Protein AF-A0A392QYT1-F1 (afdb_monomer)

Mean predicted aligned error: 21.64 Å

Solvent-accessible surface area (backbone atoms only — not comparable to full-atom values): 10276 Å² total; per-residue (Å²): 91,74,51,74,58,96,92,47,72,51,74,47,61,58,78,63,75,68,54,74,79,85,65,93,80,73,80,85,76,73,59,71,64,65,50,52,50,50,53,49,45,54,68,76,56,61,69,53,55,58,54,31,66,76,65,72,49,94,64,90,72,49,79,63,41,54,48,54,44,53,48,53,50,53,55,54,68,70,46,77,82,73,50,87,80,70,58,69,65,75,70,75,68,88,68,77,70,85,69,82,74,77,74,79,76,78,88,68,60,89,61,43,38,82,46,60,70,53,98,76,72,43,37,69,45,79,44,63,55,82,55,51,76,67,57,48,51,54,50,50,53,53,47,54,75,43,45,78,80,67,71,69,48,54,85,73,67,126

Secondary structure (DSSP, 8-state):
-EEEETTEEEEP-HHHHTPPP--TT-----SHHHHHHHHHHHHH----HHHHHHHT------HHHHHHHHHHHHHHHHS----TTT---------SS-------PPPPPTTEEEEESSTTS--EEEEETTS-HHHHHHHHHHHHHTHHHH---GGG--

Organism: NCBI:txid97028

Structure (mmCIF, N/CA/C/O backbone):
data_AF-A0A392QYT1-F1
#
_entry.id   AF-A0A392QYT1-F1
#
loop_
_atom_site.group_PDB
_atom_site.id
_atom_site.type_symbol
_atom_site.label_atom_id
_atom_site.label_alt_id
_atom_site.label_comp_id
_atom_site.label_asym_id
_atom_site.label_entity_id
_atom_site.label_seq_id
_atom_site.pdbx_PDB_ins_code
_atom_site.Cartn_x
_atom_site.Cartn_y
_atom_site.Cartn_z
_atom_site.occupancy
_atom_site.B_iso_or_equiv
_atom_site.auth_seq_id
_atom_site.auth_comp_id
_atom_site.auth_asym_id
_atom_site.auth_atom_id
_atom_site.pdbx_PDB_model_num
ATOM 1 N N . MET A 1 1 ? 13.117 -24.410 -58.439 1.00 79.19 1 MET A N 1
ATOM 2 C CA . MET A 1 1 ? 13.571 -23.486 -59.499 1.00 79.19 1 MET A CA 1
ATOM 3 C C . MET A 1 1 ? 14.936 -23.943 -59.970 1.00 79.19 1 MET A C 1
ATOM 5 O O . MET A 1 1 ? 15.718 -24.385 -59.143 1.00 79.19 1 MET A O 1
ATOM 9 N N . LYS A 1 2 ? 15.216 -23.908 -61.270 1.00 83.38 2 LYS A N 1
ATOM 10 C CA . LYS A 1 2 ? 16.517 -24.314 -61.811 1.00 83.38 2 LYS A CA 1
ATOM 11 C C . LYS A 1 2 ? 17.089 -23.153 -62.603 1.00 83.38 2 LYS A C 1
ATOM 13 O O . LYS A 1 2 ? 16.367 -22.571 -63.408 1.00 83.38 2 LYS A O 1
ATOM 18 N N . VAL A 1 3 ? 18.338 -22.804 -62.328 1.00 86.25 3 VAL A N 1
ATOM 19 C CA . VAL A 1 3 ? 19.054 -21.727 -63.016 1.00 86.25 3 VAL A CA 1
ATOM 20 C C . VAL A 1 3 ? 20.301 -22.336 -63.634 1.00 86.25 3 VAL A C 1
ATOM 22 O O . VAL A 1 3 ? 20.996 -23.108 -62.978 1.00 86.25 3 VAL A O 1
ATOM 25 N N . ARG A 1 4 ? 20.560 -22.010 -64.900 1.00 88.88 4 ARG A N 1
ATOM 26 C CA . ARG A 1 4 ? 21.741 -22.468 -65.629 1.00 88.88 4 ARG A CA 1
ATOM 27 C C . ARG A 1 4 ? 22.616 -21.280 -65.993 1.00 88.88 4 ARG A C 1
ATOM 29 O O . ARG A 1 4 ? 22.105 -20.306 -66.543 1.00 88.88 4 ARG A O 1
ATOM 36 N N . VAL A 1 5 ? 23.918 -21.396 -65.753 1.00 75.50 5 VAL A N 1
ATOM 37 C CA . VAL A 1 5 ? 24.928 -20.460 -66.258 1.00 75.50 5 VAL A CA 1
ATOM 38 C C . VAL A 1 5 ? 26.084 -21.272 -66.837 1.00 75.50 5 VAL A C 1
ATOM 40 O O . VAL A 1 5 ? 26.625 -22.124 -66.148 1.00 75.50 5 VAL A O 1
ATOM 43 N N . GLN A 1 6 ? 26.425 -21.013 -68.106 1.00 60.69 6 GLN A N 1
ATOM 44 C CA . GLN A 1 6 ? 27.576 -21.602 -68.817 1.00 60.69 6 GLN A CA 1
ATOM 45 C C . GLN A 1 6 ? 27.740 -23.121 -68.587 1.00 60.69 6 GLN A C 1
ATOM 47 O O . GLN A 1 6 ? 28.773 -23.585 -68.127 1.00 60.69 6 GLN A O 1
ATOM 52 N N . ASP A 1 7 ? 26.683 -23.876 -68.901 1.00 78.00 7 ASP A N 1
ATOM 53 C CA . ASP A 1 7 ? 26.565 -25.343 -68.784 1.00 78.00 7 ASP A CA 1
ATOM 54 C C . ASP A 1 7 ? 26.493 -25.959 -67.378 1.00 78.00 7 ASP A C 1
ATOM 56 O O . ASP A 1 7 ? 26.174 -27.144 -67.261 1.00 78.00 7 ASP A O 1
ATOM 60 N N . GLU A 1 8 ? 26.605 -25.171 -66.309 1.00 73.44 8 GLU A N 1
ATOM 61 C CA . GLU A 1 8 ? 26.268 -25.629 -64.960 1.00 73.44 8 GLU A CA 1
ATOM 62 C C . GLU A 1 8 ? 24.815 -25.281 -64.615 1.00 73.44 8 GLU A C 1
ATOM 64 O O . GLU A 1 8 ? 24.394 -24.122 -64.642 1.00 73.44 8 GLU A O 1
ATOM 69 N N . GLU A 1 9 ? 24.013 -26.303 -64.310 1.00 86.00 9 GLU A N 1
ATOM 70 C CA . GLU A 1 9 ? 22.628 -26.150 -63.862 1.00 86.00 9 GLU A CA 1
ATOM 71 C C . GLU A 1 9 ? 22.536 -26.389 -62.356 1.00 86.00 9 GLU A C 1
ATOM 73 O O . GLU A 1 9 ? 22.706 -27.510 -61.877 1.00 86.00 9 GLU A O 1
ATOM 78 N N . VAL A 1 10 ? 22.201 -25.335 -61.613 1.00 81.69 10 VAL A N 1
ATOM 79 C CA . VAL A 1 10 ? 21.977 -25.406 -60.170 1.00 81.69 10 VAL A CA 1
ATOM 80 C C . VAL A 1 10 ? 20.477 -25.416 -59.900 1.00 81.69 10 VAL A C 1
ATOM 82 O O . VAL A 1 10 ? 19.724 -24.514 -60.290 1.00 81.69 10 VAL A O 1
ATOM 85 N N . SER A 1 11 ? 20.018 -26.468 -59.224 1.00 83.25 11 SER A N 1
ATOM 86 C CA . SER A 1 11 ? 18.630 -26.597 -58.796 1.00 83.25 11 SER A CA 1
ATOM 87 C C . SER A 1 11 ? 18.442 -26.065 -57.381 1.00 83.25 11 SER A C 1
ATOM 89 O O . SER A 1 11 ? 18.950 -26.636 -56.421 1.00 83.25 11 SER A O 1
ATOM 91 N N . PHE A 1 12 ? 17.634 -25.019 -57.249 1.00 78.50 12 PHE A N 1
ATOM 92 C CA . PHE A 1 12 ? 17.202 -24.468 -55.973 1.00 78.50 12 PHE A CA 1
ATOM 93 C C . PHE A 1 12 ? 15.848 -25.065 -55.580 1.00 78.50 12 PHE A C 1
ATOM 95 O O . PHE A 1 12 ? 14.826 -24.858 -56.257 1.00 78.50 12 PHE A O 1
ATOM 102 N N . ASN A 1 13 ? 15.824 -25.804 -54.472 1.00 81.69 13 ASN A N 1
ATOM 103 C CA . ASN A 1 13 ? 14.594 -26.330 -53.894 1.00 81.69 13 ASN A CA 1
ATOM 104 C C . ASN A 1 13 ? 13.895 -25.248 -53.057 1.00 81.69 13 ASN A C 1
ATOM 106 O O . ASN A 1 13 ? 14.082 -25.143 -51.847 1.00 81.69 13 ASN A O 1
ATOM 110 N N . LEU A 1 14 ? 13.073 -24.430 -53.718 1.00 77.81 14 LEU A N 1
ATOM 111 C CA . LEU A 1 14 ? 12.333 -23.341 -53.067 1.00 77.81 14 LEU A CA 1
ATOM 112 C C . LEU A 1 14 ? 11.380 -23.845 -51.971 1.00 77.81 14 LEU A C 1
ATOM 114 O O . LEU A 1 14 ? 11.155 -23.143 -50.992 1.00 77.81 14 LEU A O 1
ATOM 118 N N . TRP A 1 15 ? 10.869 -25.076 -52.091 1.00 74.19 15 TRP A N 1
ATOM 119 C CA . TRP A 1 15 ? 9.998 -25.680 -51.078 1.00 74.19 15 TRP A CA 1
ATOM 120 C C . TRP A 1 15 ? 10.736 -25.983 -49.773 1.00 74.19 15 TRP A C 1
ATOM 122 O O . TRP A 1 15 ? 10.128 -26.051 -48.711 1.00 74.19 15 TRP A O 1
ATOM 132 N N . GLU A 1 16 ? 12.046 -26.193 -49.845 1.00 73.81 16 GLU A N 1
ATOM 133 C CA . GLU A 1 16 ? 12.893 -26.435 -48.685 1.00 73.81 16 GLU A CA 1
ATOM 134 C C . GLU A 1 16 ? 13.408 -25.124 -48.089 1.00 73.81 16 GLU A C 1
ATOM 136 O O . GLU A 1 16 ? 13.357 -24.955 -46.875 1.00 73.81 16 GLU A O 1
ATOM 141 N N . ALA A 1 17 ? 13.782 -24.162 -48.939 1.00 73.62 17 ALA A N 1
ATOM 142 C CA . ALA A 1 17 ? 14.216 -22.828 -48.522 1.00 73.62 17 ALA A CA 1
ATOM 143 C C . ALA A 1 17 ? 13.107 -22.005 -47.836 1.00 73.62 17 ALA A C 1
ATOM 145 O O . ALA A 1 17 ? 13.398 -21.167 -46.990 1.00 73.62 17 ALA A O 1
ATOM 146 N N . MET A 1 18 ? 11.836 -22.247 -48.176 1.00 73.69 18 MET A N 1
ATOM 147 C CA . MET A 1 18 ? 10.682 -21.568 -47.569 1.00 73.69 18 MET A CA 1
ATOM 148 C C . MET A 1 18 ? 10.077 -22.322 -46.374 1.00 73.69 18 MET A C 1
ATOM 150 O O . MET A 1 18 ? 9.026 -21.929 -45.865 1.00 73.69 18 MET A O 1
ATOM 154 N N . LYS A 1 19 ? 10.700 -23.411 -45.901 1.00 77.12 19 LYS A N 1
ATOM 155 C CA . LYS A 1 19 ? 10.260 -24.051 -44.655 1.00 77.12 19 LYS A CA 1
ATOM 156 C C . LYS A 1 19 ? 10.623 -23.158 -43.476 1.00 77.12 19 LYS A C 1
ATOM 158 O O . LYS A 1 19 ? 11.795 -22.962 -43.175 1.00 77.12 19 LYS A O 1
ATOM 163 N N . HIS A 1 20 ? 9.610 -22.696 -42.753 1.00 67.00 20 HIS A N 1
ATOM 164 C CA . HIS A 1 20 ? 9.823 -22.125 -41.429 1.00 67.00 20 HIS A CA 1
ATOM 165 C C . HIS A 1 20 ? 10.443 -23.187 -40.500 1.00 67.00 20 HIS A C 1
ATOM 167 O O . HIS A 1 20 ? 9.974 -24.336 -40.504 1.00 67.00 20 HIS A O 1
ATOM 173 N N . PRO A 1 21 ? 11.473 -22.841 -39.702 1.00 65.50 21 PRO A N 1
ATOM 174 C CA . PRO A 1 21 ? 11.978 -23.720 -38.656 1.00 65.50 21 PRO A CA 1
ATOM 175 C C . PRO A 1 21 ? 10.810 -24.148 -37.763 1.00 65.50 21 PRO A C 1
ATOM 177 O O . PRO A 1 21 ? 10.042 -23.314 -37.291 1.00 65.50 21 PRO A O 1
ATOM 180 N N . LYS A 1 22 ? 10.640 -25.455 -37.541 1.00 60.91 22 LYS A N 1
ATOM 181 C CA . LYS A 1 22 ? 9.555 -25.985 -36.690 1.00 60.91 22 LYS A CA 1
ATOM 182 C C . LYS A 1 22 ? 9.822 -25.794 -35.195 1.00 60.91 22 LYS A C 1
ATOM 184 O O . LYS A 1 22 ? 9.064 -26.311 -34.373 1.00 60.91 22 LYS A O 1
ATOM 189 N N . ASP A 1 23 ? 10.900 -25.099 -34.854 1.00 61.06 23 ASP A N 1
ATOM 190 C CA . ASP A 1 23 ? 11.320 -24.917 -33.482 1.00 61.06 23 ASP A CA 1
ATOM 191 C C . ASP A 1 23 ? 10.420 -23.872 -32.817 1.00 61.06 23 ASP A C 1
ATOM 193 O O . ASP A 1 23 ? 10.519 -22.671 -33.060 1.00 61.06 23 ASP A O 1
ATOM 197 N N . LYS A 1 24 ? 9.474 -24.347 -32.004 1.00 58.38 24 LYS A N 1
ATOM 198 C CA . LYS A 1 24 ? 8.469 -23.525 -31.310 1.00 58.38 24 LYS A CA 1
ATOM 199 C C . LYS A 1 24 ? 9.061 -22.635 -30.202 1.00 58.38 24 LYS A C 1
ATOM 201 O O . LYS A 1 24 ? 8.294 -22.024 -29.466 1.00 58.38 24 LYS A O 1
ATOM 206 N N . GLY A 1 25 ? 10.386 -22.584 -30.053 1.00 57.41 25 GLY A N 1
ATOM 207 C CA . GLY A 1 25 ? 11.046 -21.989 -28.890 1.00 57.41 25 GLY A CA 1
ATOM 208 C C . GLY A 1 25 ? 11.892 -20.748 -29.146 1.00 57.41 25 GLY A C 1
ATOM 209 O O . GLY A 1 25 ? 12.115 -19.999 -28.203 1.00 57.41 25 GLY A O 1
ATOM 210 N N . VAL A 1 26 ? 12.351 -20.487 -30.373 1.00 57.41 26 VAL A N 1
ATOM 211 C CA . VAL A 1 26 ? 13.303 -19.387 -30.606 1.00 57.41 26 VAL A CA 1
ATOM 212 C C . VAL A 1 26 ? 12.761 -18.430 -31.652 1.00 57.41 26 VAL A C 1
ATOM 214 O O . VAL A 1 26 ? 13.130 -18.407 -32.822 1.00 57.41 26 VAL A O 1
ATOM 217 N N . CYS A 1 27 ? 11.814 -17.627 -31.188 1.00 53.72 27 CYS A N 1
ATOM 218 C CA . CYS A 1 27 ? 11.487 -16.358 -31.805 1.00 53.72 27 CYS A CA 1
ATOM 219 C C . CYS A 1 27 ? 12.703 -15.424 -31.651 1.00 53.72 27 CYS A C 1
ATOM 221 O O . CYS A 1 27 ? 12.796 -14.722 -30.650 1.00 53.72 27 CYS A O 1
ATOM 223 N N . PHE A 1 28 ? 13.618 -15.397 -32.625 1.00 56.75 28 PHE A N 1
ATOM 224 C CA . PHE A 1 28 ? 14.615 -14.321 -32.768 1.00 56.75 28 PHE A CA 1
ATOM 225 C C . PHE A 1 28 ? 13.919 -13.028 -33.224 1.00 56.75 28 PHE A C 1
ATOM 227 O O . PHE A 1 28 ? 14.053 -12.584 -34.360 1.00 56.75 28 PHE A O 1
ATOM 234 N N . LYS A 1 29 ? 13.069 -12.489 -32.353 1.00 59.19 29 LYS A N 1
ATOM 235 C CA . LYS A 1 29 ? 12.387 -11.201 -32.515 1.00 59.19 29 LYS A CA 1
ATOM 236 C C . LYS A 1 29 ? 12.565 -10.373 -31.248 1.00 59.19 29 LYS A C 1
ATOM 238 O O . LYS A 1 29 ? 11.607 -9.994 -30.591 1.00 59.19 29 LYS A O 1
ATOM 243 N N . MET A 1 30 ? 13.818 -10.184 -30.905 1.00 59.97 30 MET A N 1
ATOM 244 C CA . MET A 1 30 ? 14.341 -8.874 -30.550 1.00 59.97 30 MET A CA 1
ATOM 245 C C . MET A 1 30 ? 15.114 -8.492 -31.832 1.00 59.97 30 MET A C 1
ATOM 247 O O . MET A 1 30 ? 15.529 -9.381 -32.567 1.00 59.97 30 MET A O 1
ATOM 251 N N . ASP A 1 31 ? 15.088 -7.285 -32.376 1.00 58.81 31 ASP A N 1
ATOM 252 C CA . ASP A 1 31 ? 16.179 -6.371 -32.044 1.00 58.81 31 ASP A CA 1
ATOM 253 C C . ASP A 1 31 ? 15.873 -4.927 -32.477 1.00 58.81 31 ASP A C 1
ATOM 255 O O . ASP A 1 31 ? 16.189 -4.015 -31.742 1.00 58.81 31 ASP A O 1
ATOM 259 N N . ALA A 1 32 ? 15.169 -4.656 -33.583 1.00 63.25 32 ALA A N 1
ATOM 260 C CA . ALA A 1 32 ? 15.079 -3.266 -34.065 1.00 63.25 32 ALA A CA 1
ATOM 261 C C . ALA A 1 32 ? 14.085 -2.364 -33.301 1.00 63.25 32 ALA A C 1
ATOM 263 O O . ALA A 1 32 ? 14.295 -1.159 -33.190 1.00 63.25 32 ALA A O 1
ATOM 264 N N . ILE A 1 33 ? 12.963 -2.915 -32.821 1.00 71.88 33 ILE A N 1
ATOM 265 C CA . ILE A 1 33 ? 11.910 -2.110 -32.172 1.00 71.88 33 ILE A CA 1
ATOM 266 C C . ILE A 1 33 ? 12.239 -1.890 -30.700 1.00 71.88 33 ILE A C 1
ATOM 268 O O . ILE A 1 33 ? 12.091 -0.777 -30.214 1.00 71.88 33 ILE A O 1
ATOM 272 N N . ASP A 1 34 ? 12.702 -2.926 -30.005 1.00 72.50 34 ASP A N 1
ATOM 273 C CA . ASP A 1 34 ? 13.053 -2.811 -28.591 1.00 72.50 34 ASP A CA 1
ATOM 274 C C . ASP A 1 34 ? 14.286 -1.918 -28.396 1.00 72.50 34 ASP A C 1
ATOM 276 O O . ASP A 1 34 ? 14.300 -1.115 -27.466 1.00 72.50 34 ASP A O 1
ATOM 280 N N . GLU A 1 35 ? 15.262 -1.972 -29.312 1.00 70.88 35 GLU A N 1
ATOM 281 C CA . GLU A 1 35 ? 16.397 -1.039 -29.368 1.00 70.88 35 GLU A CA 1
ATOM 282 C C . GLU A 1 35 ? 15.925 0.399 -29.620 1.00 70.88 35 GLU A C 1
ATOM 284 O O . GLU A 1 35 ? 16.239 1.294 -28.839 1.00 70.88 35 GLU A O 1
ATOM 289 N N . ALA A 1 36 ? 15.057 0.619 -30.616 1.00 75.38 36 ALA A N 1
ATOM 290 C CA . ALA A 1 36 ? 14.485 1.941 -30.874 1.00 75.38 36 ALA A CA 1
ATOM 291 C C . ALA A 1 36 ? 13.660 2.476 -29.686 1.00 75.38 36 ALA A C 1
ATOM 293 O O . ALA A 1 36 ? 13.664 3.675 -29.412 1.00 75.38 36 ALA A O 1
ATOM 294 N N . VAL A 1 37 ? 12.954 1.606 -28.958 1.00 77.25 37 VAL A N 1
ATOM 295 C CA . VAL A 1 37 ? 12.207 1.973 -27.746 1.00 77.25 37 VAL A CA 1
ATOM 296 C C . VAL A 1 37 ? 13.158 2.325 -26.603 1.00 77.25 37 VAL A C 1
ATOM 298 O O . VAL A 1 37 ? 12.879 3.274 -25.868 1.00 77.25 37 VAL A O 1
ATOM 301 N N . LEU A 1 38 ? 14.277 1.610 -26.453 1.00 70.06 38 LEU A N 1
ATOM 302 C CA . LEU A 1 38 ? 15.306 1.932 -25.464 1.00 70.06 38 LEU A CA 1
ATOM 303 C C . LEU A 1 38 ? 15.965 3.285 -25.765 1.00 70.06 38 LEU A C 1
ATOM 305 O O . LEU A 1 38 ? 16.098 4.111 -24.863 1.00 70.06 38 LEU A O 1
ATOM 309 N N . ASP A 1 39 ? 16.297 3.543 -27.028 1.00 69.56 39 ASP A N 1
ATOM 310 C CA . ASP A 1 39 ? 16.902 4.800 -27.476 1.00 69.56 39 ASP A CA 1
ATOM 311 C C . ASP A 1 39 ? 15.961 5.989 -27.282 1.00 69.56 39 ASP A C 1
ATOM 313 O O . ASP A 1 39 ? 16.360 7.030 -26.753 1.00 69.56 39 ASP A O 1
ATOM 317 N N . VAL A 1 40 ? 14.682 5.828 -27.637 1.00 72.69 40 VAL A N 1
ATOM 318 C CA . VAL A 1 40 ? 13.658 6.850 -27.385 1.00 72.69 40 VAL A CA 1
ATOM 319 C C . VAL A 1 40 ? 13.464 7.054 -25.885 1.00 72.69 40 VAL A C 1
ATOM 321 O O . VAL A 1 40 ? 13.363 8.193 -25.441 1.00 72.69 40 VAL A O 1
ATOM 324 N N . LYS A 1 41 ? 13.462 5.990 -25.074 1.00 69.31 41 LYS A N 1
ATOM 325 C CA . LYS A 1 41 ? 13.363 6.104 -23.613 1.00 69.31 41 LYS A CA 1
ATOM 326 C C . LYS A 1 41 ? 14.542 6.890 -23.035 1.00 69.31 41 LYS A C 1
ATOM 328 O O . LYS A 1 41 ? 14.313 7.775 -22.220 1.00 69.31 41 LYS A O 1
ATOM 333 N N . ASN A 1 42 ? 15.761 6.630 -23.497 1.00 65.62 42 ASN A N 1
ATOM 334 C CA . ASN A 1 42 ? 16.961 7.345 -23.060 1.00 65.62 42 ASN A CA 1
ATOM 335 C C . ASN A 1 42 ? 17.003 8.802 -23.564 1.00 65.62 42 ASN A C 1
ATOM 337 O O . ASN A 1 42 ? 17.595 9.656 -22.910 1.00 65.62 42 ASN A O 1
ATOM 341 N N . GLN A 1 43 ? 16.363 9.120 -24.697 1.00 63.53 43 GLN A N 1
ATOM 342 C CA . GLN A 1 43 ? 16.195 10.507 -25.160 1.00 63.53 43 GLN A CA 1
ATOM 343 C C . GLN A 1 43 ? 15.096 11.267 -24.407 1.00 63.53 43 GLN A C 1
ATOM 345 O O . GLN A 1 43 ? 15.263 12.453 -24.131 1.00 63.53 43 GLN A O 1
ATOM 350 N N . VAL A 1 44 ? 13.970 10.612 -24.112 1.00 62.22 44 VAL A N 1
ATOM 351 C CA . VAL A 1 44 ? 12.774 11.235 -23.516 1.00 62.22 44 VAL A CA 1
ATOM 352 C C . VAL A 1 44 ? 12.890 11.345 -21.994 1.00 62.22 44 VAL A C 1
ATOM 354 O O . VAL A 1 44 ? 12.388 12.301 -21.412 1.00 62.22 44 VAL A O 1
ATOM 357 N N . MET A 1 45 ? 13.563 10.392 -21.354 1.00 61.62 45 MET A N 1
ATOM 358 C CA . MET A 1 45 ? 13.848 10.367 -19.920 1.00 61.62 45 MET A CA 1
ATOM 359 C C . MET A 1 45 ? 15.358 10.415 -19.721 1.00 61.62 45 MET A C 1
ATOM 361 O O . MET A 1 45 ? 15.952 9.442 -19.264 1.00 61.62 45 MET A O 1
ATOM 365 N N . LYS A 1 46 ? 15.997 11.534 -20.080 1.00 64.94 46 LYS A N 1
ATOM 366 C CA . LYS A 1 46 ? 17.330 11.803 -19.541 1.00 64.94 46 LYS A CA 1
ATOM 367 C C . LYS A 1 46 ? 17.148 12.116 -18.052 1.00 64.94 46 LYS A C 1
ATOM 369 O O . LYS A 1 46 ? 16.518 13.133 -17.759 1.00 64.94 46 LYS A O 1
ATOM 374 N N . PRO A 1 47 ? 17.614 11.253 -17.128 1.00 67.31 47 PRO A N 1
ATOM 375 C CA . PRO A 1 47 ? 17.559 11.565 -15.705 1.00 67.31 47 PRO A CA 1
ATOM 376 C C . PRO A 1 47 ? 18.329 12.859 -15.448 1.00 67.31 47 PRO A C 1
ATOM 378 O O . PRO A 1 47 ? 19.279 13.162 -16.179 1.00 67.31 47 PRO A O 1
ATOM 381 N N . TYR A 1 48 ? 17.915 13.625 -14.443 1.00 76.44 48 TYR A N 1
ATOM 382 C CA . TYR A 1 48 ? 18.576 14.888 -14.113 1.00 76.44 48 TYR A CA 1
ATOM 383 C C . TYR A 1 48 ? 20.072 14.653 -13.839 1.00 76.44 48 TYR A C 1
ATOM 385 O O . TYR A 1 48 ? 20.418 13.601 -13.293 1.00 76.44 48 TYR A O 1
ATOM 393 N N . PRO A 1 49 ? 20.972 15.604 -14.149 1.00 76.81 49 PRO A N 1
ATOM 394 C CA . PRO A 1 49 ? 22.408 15.432 -13.905 1.00 76.81 49 PRO A CA 1
ATOM 395 C C . PRO A 1 49 ? 22.725 15.022 -12.460 1.00 76.81 49 PRO A C 1
ATOM 397 O O . PRO A 1 49 ? 23.535 14.130 -12.221 1.00 76.81 49 PRO A O 1
ATOM 400 N N . LEU A 1 50 ? 22.011 15.593 -11.485 1.00 78.75 50 LEU A N 1
ATOM 401 C CA . LEU A 1 50 ? 22.144 15.224 -10.075 1.00 78.75 50 LEU A CA 1
ATOM 402 C C . LEU A 1 50 ? 21.685 13.782 -9.782 1.00 78.75 50 LEU A C 1
ATOM 404 O O . LEU A 1 50 ? 22.314 13.076 -8.999 1.00 78.75 50 LEU A O 1
ATOM 408 N N . GLU A 1 51 ? 20.611 13.325 -10.424 1.00 79.25 51 GLU A N 1
ATOM 409 C CA . GLU A 1 51 ? 20.105 11.954 -10.297 1.00 79.25 51 GLU A CA 1
ATOM 410 C C . GLU A 1 51 ? 21.097 10.938 -10.883 1.00 79.25 51 GLU A C 1
ATOM 412 O O . GLU A 1 51 ? 21.319 9.884 -10.287 1.00 79.25 51 GLU A O 1
ATOM 417 N N . GLN A 1 52 ? 21.750 11.276 -11.999 1.00 78.12 52 GLN A N 1
ATOM 418 C CA . GLN A 1 52 ? 22.789 10.448 -12.624 1.00 78.12 52 GLN A CA 1
ATOM 419 C C . GLN A 1 52 ? 23.983 10.234 -11.689 1.00 78.12 52 GLN A C 1
ATOM 421 O O . GLN A 1 52 ? 24.396 9.095 -11.476 1.00 78.12 52 GLN A O 1
ATOM 426 N N . VAL A 1 53 ? 24.481 11.311 -11.065 1.00 80.56 53 VAL A N 1
ATOM 427 C CA . VAL A 1 53 ? 25.584 11.231 -10.091 1.00 80.56 53 VAL A CA 1
ATOM 428 C C . VAL A 1 53 ? 25.205 10.390 -8.873 1.00 80.56 53 VAL A C 1
ATOM 430 O O . VAL A 1 53 ? 26.011 9.594 -8.401 1.00 80.56 53 VAL A O 1
ATOM 433 N N . LEU A 1 54 ? 23.981 10.541 -8.360 1.00 81.19 54 LEU A N 1
ATOM 434 C CA . LEU A 1 54 ? 23.523 9.806 -7.176 1.00 81.19 54 LEU A CA 1
ATOM 435 C C . LEU A 1 54 ? 23.276 8.315 -7.440 1.00 81.19 54 LEU A C 1
ATOM 437 O O . LEU A 1 54 ? 23.381 7.507 -6.519 1.00 81.19 54 LEU A O 1
ATOM 441 N N . THR A 1 55 ? 22.926 7.952 -8.673 1.00 80.75 55 THR A N 1
ATOM 442 C CA . THR A 1 55 ? 22.604 6.569 -9.059 1.00 80.75 55 THR A CA 1
ATOM 443 C C . THR A 1 55 ? 23.784 5.810 -9.662 1.00 80.75 55 THR A C 1
ATOM 445 O O . THR A 1 55 ? 23.620 4.642 -10.013 1.00 80.75 55 THR A O 1
ATOM 448 N N . ASP A 1 56 ? 24.960 6.444 -9.752 1.00 72.75 56 ASP A N 1
ATOM 449 C CA . ASP A 1 56 ? 26.175 5.904 -10.386 1.00 72.75 56 ASP A CA 1
ATOM 450 C C . ASP A 1 56 ? 25.897 5.339 -11.793 1.00 72.75 56 ASP A C 1
ATOM 452 O O . ASP A 1 56 ? 26.471 4.347 -12.251 1.00 72.75 56 ASP A O 1
ATOM 456 N N . ALA A 1 57 ? 24.942 5.960 -12.488 1.00 74.31 57 ALA A N 1
ATOM 457 C CA . ALA A 1 57 ? 24.670 5.661 -13.877 1.00 74.31 57 ALA A CA 1
ATOM 458 C C . ALA A 1 57 ? 25.781 6.324 -14.703 1.00 74.31 57 ALA A C 1
ATOM 460 O O . ALA A 1 57 ? 25.885 7.547 -14.721 1.00 74.31 57 ALA A O 1
ATOM 461 N N . LEU A 1 58 ? 26.629 5.523 -15.358 1.00 62.56 58 LEU A N 1
ATOM 462 C CA . LEU A 1 58 ? 27.746 5.979 -16.199 1.00 62.56 58 LEU A CA 1
ATOM 463 C C . LEU A 1 58 ? 27.255 6.709 -17.465 1.00 62.56 58 LEU A C 1
ATOM 465 O O . LEU A 1 58 ? 27.337 6.183 -18.576 1.00 62.56 58 LEU A O 1
ATOM 469 N N . SER A 1 59 ? 26.728 7.918 -17.305 1.00 64.88 59 SER A N 1
ATOM 470 C CA . SER A 1 59 ? 26.488 8.872 -18.383 1.00 64.88 59 SER A CA 1
ATOM 471 C C . SER A 1 59 ? 27.545 9.970 -18.336 1.00 64.88 59 SER A C 1
ATOM 473 O O . SER A 1 59 ? 27.832 10.517 -17.274 1.00 64.88 59 SER A O 1
ATOM 475 N N . ASP A 1 60 ? 28.115 10.300 -19.497 1.00 71.50 60 ASP A N 1
ATOM 476 C CA . ASP A 1 60 ? 28.976 11.471 -19.652 1.00 71.50 60 ASP A CA 1
ATOM 477 C C . ASP A 1 60 ? 28.127 12.727 -19.396 1.00 71.50 60 ASP A C 1
ATOM 479 O O . ASP A 1 60 ? 27.349 13.155 -20.253 1.00 71.50 60 ASP A O 1
ATOM 483 N N . ILE A 1 61 ? 28.230 13.280 -18.186 1.00 75.50 61 ILE A N 1
ATOM 484 C CA . ILE A 1 61 ? 27.608 14.555 -17.824 1.00 75.50 61 ILE A CA 1
ATOM 485 C C . ILE A 1 61 ? 28.345 15.639 -18.607 1.00 75.50 61 ILE A C 1
ATOM 487 O O . ILE A 1 61 ? 29.573 15.724 -18.574 1.00 75.50 61 ILE A O 1
ATOM 491 N N . ASP A 1 62 ? 27.603 16.442 -19.360 1.00 81.56 62 ASP A N 1
ATOM 492 C CA . ASP A 1 62 ? 28.188 17.553 -20.095 1.00 81.56 62 ASP A CA 1
ATOM 493 C C . ASP A 1 62 ? 28.562 18.716 -19.157 1.00 81.56 62 ASP A C 1
ATOM 495 O O . ASP A 1 62 ? 28.245 18.748 -17.965 1.00 81.56 62 ASP A O 1
ATOM 499 N N . SER A 1 63 ? 29.264 19.711 -19.702 1.00 81.88 63 SER A N 1
ATOM 500 C CA . SER A 1 63 ? 29.699 20.872 -18.918 1.00 81.88 63 SER A CA 1
ATOM 501 C C . SER A 1 63 ? 28.537 21.684 -18.326 1.00 81.88 63 SER A C 1
ATOM 503 O O . SER A 1 63 ? 28.778 22.458 -17.399 1.00 81.88 63 SER A O 1
ATOM 505 N N . ASP A 1 64 ? 27.326 21.560 -18.875 1.00 82.56 64 ASP A N 1
ATOM 506 C CA . ASP A 1 64 ? 26.131 22.264 -18.406 1.00 82.56 64 ASP A CA 1
ATOM 507 C C . ASP A 1 64 ? 25.543 21.551 -17.180 1.00 82.56 64 ASP A C 1
ATOM 509 O O . ASP A 1 64 ? 25.362 22.166 -16.128 1.00 82.56 64 ASP A O 1
ATOM 513 N N . GLY A 1 65 ? 25.397 20.224 -17.245 1.00 82.69 65 GLY A N 1
ATOM 514 C CA . GLY A 1 65 ? 24.973 19.404 -16.109 1.00 82.69 65 GLY A CA 1
ATOM 515 C C . GLY A 1 65 ? 25.952 19.461 -14.934 1.00 82.69 65 GLY A C 1
ATOM 516 O O . GLY A 1 65 ? 25.537 19.518 -13.776 1.00 82.69 65 GLY A O 1
ATOM 517 N N . GLU A 1 66 ? 27.259 19.539 -15.201 1.00 84.94 66 GLU A N 1
ATOM 518 C CA . GLU A 1 66 ? 28.252 19.784 -14.150 1.00 84.94 66 GLU A CA 1
ATOM 519 C C . GLU A 1 66 ? 28.045 21.126 -13.434 1.00 84.94 66 GLU A C 1
ATOM 521 O O . GLU A 1 66 ? 28.310 21.241 -12.233 1.00 84.94 66 GLU A O 1
ATOM 526 N N . GLN A 1 67 ? 27.647 22.164 -14.170 1.00 86.31 67 GLN A N 1
ATOM 527 C CA . GLN A 1 67 ? 27.418 23.494 -13.619 1.00 86.31 67 GLN A CA 1
ATOM 528 C C . GLN A 1 67 ? 26.147 23.517 -12.762 1.00 86.31 67 GLN A C 1
ATOM 530 O O . GLN A 1 67 ? 26.185 24.061 -11.658 1.00 86.31 67 GLN A O 1
ATOM 535 N N . GLU A 1 68 ? 25.080 22.852 -13.209 1.00 85.31 68 GLU A N 1
ATOM 536 C CA . GLU A 1 68 ? 23.840 22.664 -12.446 1.00 85.31 68 GLU A CA 1
ATOM 537 C C . GLU A 1 68 ? 24.108 21.957 -11.106 1.00 85.31 68 GLU A C 1
ATOM 539 O O . GLU A 1 68 ? 23.712 22.441 -10.045 1.00 85.31 68 GLU A O 1
ATOM 544 N N . ILE A 1 69 ? 24.889 20.870 -11.113 1.00 86.62 69 ILE A N 1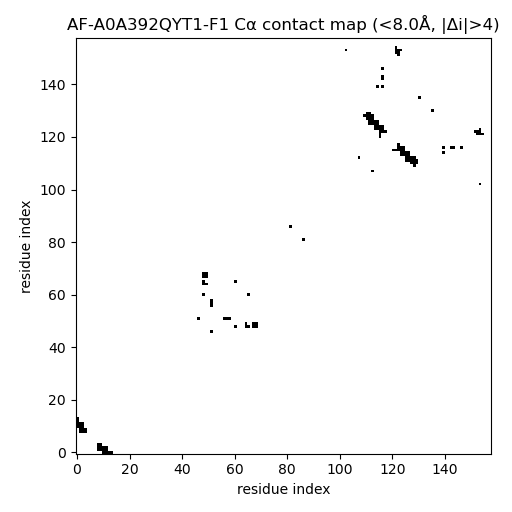
ATOM 545 C CA . ILE A 1 69 ? 25.268 20.155 -9.882 1.00 86.62 69 ILE A CA 1
ATOM 546 C C . ILE A 1 69 ? 26.064 21.065 -8.936 1.00 86.62 69 ILE A C 1
ATOM 548 O O . ILE A 1 69 ? 25.824 21.080 -7.726 1.00 86.62 69 ILE A O 1
ATOM 552 N N . LYS A 1 70 ? 27.006 21.854 -9.471 1.00 87.12 70 LYS A N 1
ATOM 553 C CA . LYS A 1 70 ? 27.790 22.817 -8.679 1.00 87.12 70 LYS A CA 1
ATOM 554 C C . LYS A 1 70 ? 26.910 23.906 -8.065 1.00 87.12 70 LYS A C 1
ATOM 556 O O . LYS A 1 70 ? 27.236 24.394 -6.985 1.00 87.12 70 LYS A O 1
ATOM 561 N N . GLU A 1 71 ? 25.837 24.313 -8.732 1.00 89.38 71 GLU A N 1
ATOM 562 C CA . GLU A 1 71 ? 24.869 25.274 -8.197 1.00 89.38 71 GLU A CA 1
ATOM 563 C C . GLU A 1 71 ? 24.044 24.662 -7.064 1.00 89.38 71 GLU A C 1
ATOM 565 O O . GLU A 1 71 ? 24.004 25.250 -5.982 1.00 89.38 71 GLU A O 1
ATOM 570 N N . CYS A 1 72 ? 23.531 23.439 -7.230 1.00 85.12 72 CYS A N 1
ATOM 571 C CA 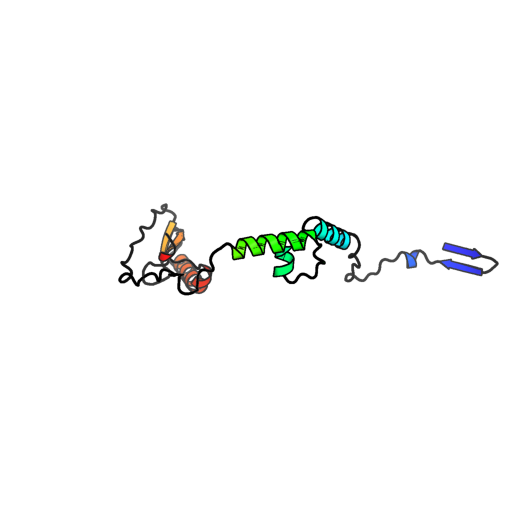. CYS A 1 72 ? 22.845 22.717 -6.153 1.00 85.12 72 CYS A CA 1
ATOM 572 C C . CYS A 1 72 ? 23.729 22.529 -4.909 1.00 85.12 72 CYS A C 1
ATOM 574 O O . CYS A 1 72 ? 23.255 22.681 -3.785 1.00 85.12 72 CYS A O 1
ATOM 576 N N . LEU A 1 73 ? 25.022 22.234 -5.086 1.00 85.88 73 LEU A N 1
ATOM 577 C CA . LEU A 1 73 ? 25.961 22.105 -3.966 1.00 85.88 73 LEU A CA 1
ATOM 578 C C . LEU A 1 73 ? 26.161 23.428 -3.220 1.00 85.88 73 LEU A C 1
ATOM 580 O O . LEU A 1 73 ? 26.162 23.442 -1.995 1.00 85.88 73 LEU A O 1
ATOM 584 N N . LYS A 1 74 ? 26.268 24.550 -3.94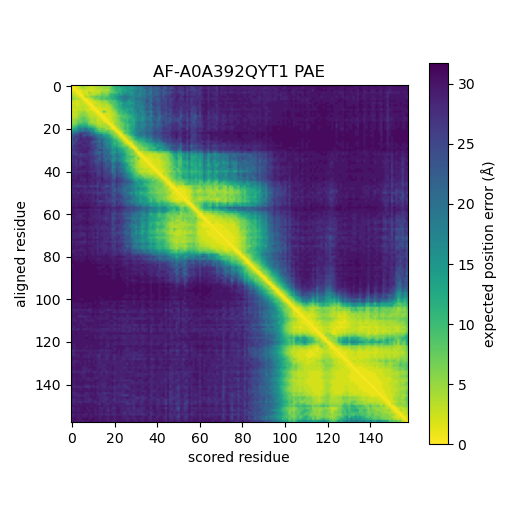1 1.00 87.31 74 LYS A N 1
ATOM 585 C CA . LYS A 1 74 ? 26.375 25.878 -3.315 1.00 87.31 74 LYS A CA 1
ATOM 586 C C . LYS A 1 74 ? 25.120 26.246 -2.533 1.00 87.31 74 LYS A C 1
ATOM 588 O O . LYS A 1 74 ? 25.227 26.879 -1.487 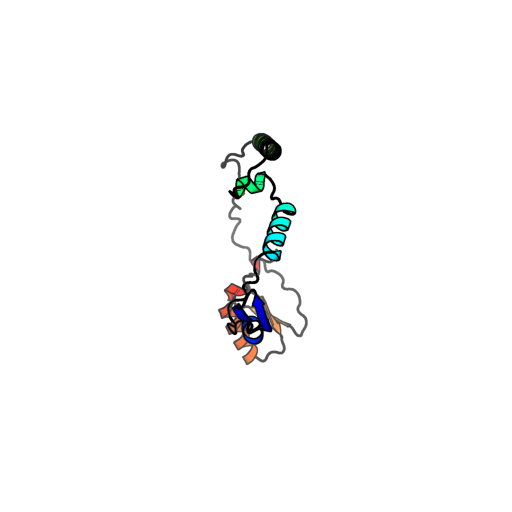1.00 87.31 74 LYS A O 1
ATOM 593 N N . GLU A 1 75 ? 23.946 25.883 -3.045 1.00 86.88 75 GLU A N 1
ATOM 594 C CA . GLU A 1 75 ? 22.689 26.059 -2.319 1.00 86.88 75 GLU A CA 1
ATOM 595 C C . GLU A 1 75 ? 22.661 25.200 -1.055 1.00 86.88 75 GLU A C 1
ATOM 597 O O . GLU A 1 75 ? 22.282 25.700 0.001 1.00 86.88 75 GLU A O 1
ATOM 602 N N . LEU A 1 76 ? 23.127 23.949 -1.130 1.00 81.88 76 LEU A N 1
ATOM 603 C CA . LEU A 1 76 ? 23.224 23.057 0.025 1.00 81.88 76 LEU A CA 1
ATOM 604 C C . LEU A 1 76 ? 24.178 23.604 1.097 1.00 81.88 76 LEU A C 1
ATOM 606 O O . LEU A 1 76 ? 23.811 23.649 2.267 1.00 81.88 76 LEU A O 1
ATOM 610 N N . ASP A 1 77 ? 25.351 24.092 0.689 1.00 82.56 77 ASP A N 1
ATOM 611 C CA . ASP A 1 77 ? 26.346 24.719 1.570 1.00 82.56 77 ASP A CA 1
ATOM 612 C C . ASP A 1 77 ? 25.853 26.043 2.183 1.00 82.56 77 ASP A C 1
ATOM 614 O O . ASP A 1 77 ? 26.334 26.473 3.235 1.00 82.56 77 ASP A O 1
ATOM 618 N N . ALA A 1 78 ? 24.895 26.718 1.534 1.00 84.94 78 ALA A N 1
ATOM 619 C CA . ALA A 1 78 ? 24.255 27.912 2.080 1.00 84.94 78 ALA A CA 1
ATOM 620 C C . ALA A 1 78 ? 23.287 27.577 3.227 1.00 84.94 78 ALA A C 1
ATOM 622 O O . ALA A 1 78 ? 23.024 28.435 4.080 1.00 84.94 78 ALA A O 1
ATOM 623 N N . PHE A 1 79 ? 22.775 26.343 3.289 1.00 77.69 79 PHE A N 1
ATOM 624 C CA . PHE A 1 79 ? 22.073 25.865 4.471 1.00 77.69 79 PHE A CA 1
ATOM 625 C C . PHE A 1 79 ? 23.091 25.554 5.565 1.00 77.69 79 PHE A C 1
ATOM 627 O O . PHE A 1 79 ? 24.037 24.792 5.394 1.00 77.69 79 PHE A O 1
ATOM 634 N N . LYS A 1 80 ? 22.884 26.154 6.738 1.00 73.38 80 LYS A N 1
ATOM 635 C CA . LYS A 1 80 ? 23.699 25.864 7.914 1.00 73.38 80 LYS A CA 1
ATOM 636 C C . LYS A 1 80 ? 23.540 24.383 8.257 1.00 73.38 80 LYS A C 1
ATOM 638 O O . LYS A 1 80 ? 22.432 23.958 8.579 1.00 73.38 80 LYS A O 1
ATOM 643 N N . GLU A 1 81 ? 24.640 23.633 8.202 1.00 65.88 81 GLU A N 1
ATOM 644 C CA . GLU A 1 81 ? 24.694 22.233 8.616 1.00 65.88 81 GLU A CA 1
ATOM 645 C C . GLU A 1 81 ? 24.084 22.110 10.018 1.00 65.88 81 GLU A C 1
ATOM 647 O O . GLU A 1 81 ? 24.598 22.654 11.002 1.00 65.88 81 GLU A O 1
ATOM 652 N N . VAL A 1 82 ? 22.922 21.464 10.098 1.00 61.66 82 VAL A N 1
ATOM 653 C CA . VAL A 1 82 ? 22.283 21.191 11.379 1.00 61.66 82 VAL A CA 1
ATOM 654 C C . VAL A 1 82 ? 23.119 20.089 12.003 1.00 61.66 82 VAL A C 1
ATOM 656 O O . VAL A 1 82 ? 23.111 18.957 11.523 1.00 61.66 82 VAL A O 1
ATOM 659 N N . SER A 1 83 ? 23.897 20.423 13.035 1.00 58.69 83 SER A N 1
ATOM 660 C CA . SER A 1 83 ? 24.682 19.404 13.730 1.00 58.69 83 SER A CA 1
ATOM 661 C C . SER A 1 83 ? 23.739 18.274 14.180 1.00 58.69 83 SER A C 1
ATOM 663 O O . SER A 1 83 ? 22.611 18.574 14.592 1.00 58.69 83 SER A O 1
ATOM 665 N N . PRO A 1 84 ? 24.167 16.998 14.185 1.00 57.09 84 PRO A N 1
ATOM 666 C CA . PRO A 1 84 ? 23.338 15.885 14.669 1.00 57.09 84 PRO A CA 1
ATOM 667 C C . PRO A 1 84 ? 22.804 16.067 16.105 1.00 57.09 84 PRO A C 1
ATOM 669 O O . PRO A 1 84 ? 21.948 15.315 16.555 1.00 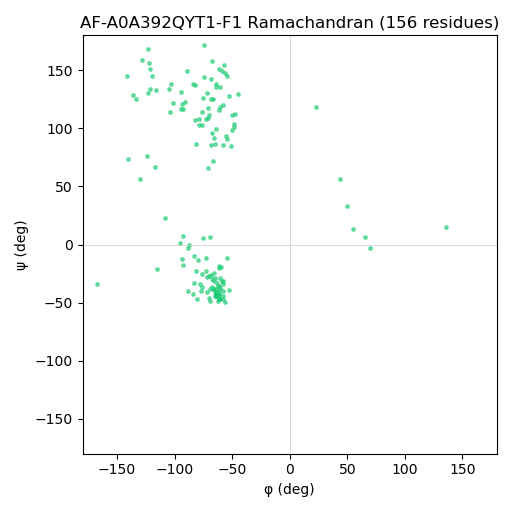57.09 84 PRO A O 1
ATOM 672 N N . LEU A 1 85 ? 23.321 17.062 16.837 1.00 53.56 85 LEU A N 1
ATOM 673 C CA . LEU A 1 85 ? 22.929 17.441 18.193 1.00 53.56 85 LEU A CA 1
ATOM 674 C C . LEU A 1 85 ? 21.846 18.537 18.251 1.00 53.56 85 LEU A C 1
ATOM 676 O O . LEU A 1 85 ? 21.217 18.697 19.295 1.00 53.56 85 LEU A O 1
ATOM 680 N N . GLU A 1 86 ? 21.613 19.293 17.171 1.00 49.56 86 GLU A N 1
ATOM 681 C CA . GLU A 1 86 ? 20.555 20.320 17.099 1.00 49.56 86 GLU A CA 1
ATOM 682 C C . GLU A 1 86 ? 19.245 19.795 16.511 1.00 49.56 86 GLU A C 1
ATOM 684 O O . GLU A 1 86 ? 18.196 20.414 16.711 1.00 49.56 86 GLU A O 1
ATOM 689 N N . SER A 1 87 ? 19.251 18.608 15.898 1.00 46.88 87 SER A N 1
ATOM 690 C CA . SER A 1 87 ? 18.033 17.814 15.833 1.00 46.88 87 SER A CA 1
ATOM 691 C C . SER A 1 87 ? 17.713 17.345 17.249 1.00 46.88 87 SER A C 1
ATOM 693 O O . SER A 1 87 ? 18.016 16.219 17.643 1.00 46.88 87 SER A O 1
ATOM 695 N N . LYS A 1 88 ? 17.004 18.187 18.006 1.00 53.00 88 LYS A N 1
ATOM 696 C CA . LYS A 1 88 ? 15.917 17.641 18.808 1.00 53.00 88 LYS A CA 1
ATOM 697 C C . LYS A 1 88 ? 14.984 16.966 17.810 1.00 53.00 88 LYS A C 1
ATOM 699 O O . LYS A 1 88 ? 14.014 17.555 17.348 1.00 53.00 88 LYS A O 1
ATOM 704 N N . ILE A 1 89 ? 15.291 15.712 17.478 1.00 57.47 89 ILE A N 1
ATOM 705 C CA . ILE A 1 89 ? 14.231 14.724 17.416 1.00 57.47 89 ILE A CA 1
ATOM 706 C C . ILE A 1 89 ? 13.501 14.989 18.725 1.00 57.47 89 ILE A C 1
ATOM 708 O O . ILE A 1 89 ? 14.114 14.916 19.794 1.00 57.47 89 ILE A O 1
ATOM 712 N N . GLU A 1 90 ? 12.272 15.488 18.651 1.00 52.22 90 GLU A N 1
ATOM 713 C CA . GLU A 1 90 ? 11.392 15.363 19.793 1.00 52.22 90 GLU A CA 1
ATOM 714 C C . GLU A 1 90 ? 11.372 13.861 20.062 1.00 52.22 90 GLU A C 1
ATOM 716 O O . GLU A 1 90 ? 10.652 13.103 19.417 1.00 52.22 90 GLU A O 1
ATOM 721 N N . GLU A 1 91 ? 12.254 13.406 20.958 1.00 48.66 91 GLU A N 1
ATOM 722 C CA . GLU A 1 91 ? 11.948 12.289 21.817 1.00 48.66 91 GLU A CA 1
ATOM 723 C C . GLU A 1 91 ? 10.581 12.672 22.345 1.00 48.66 91 GLU A C 1
ATOM 725 O O . GLU A 1 91 ? 10.449 13.601 23.153 1.00 48.66 91 GLU A O 1
ATOM 730 N N . LEU A 1 92 ? 9.560 12.058 21.743 1.00 49.59 92 LEU A N 1
ATOM 731 C CA . LEU A 1 92 ? 8.233 11.998 22.297 1.00 49.59 92 LEU A CA 1
ATOM 732 C C . LEU A 1 92 ? 8.493 11.525 23.709 1.00 49.59 92 LEU A C 1
ATOM 734 O O . LEU A 1 92 ? 8.804 10.356 23.936 1.00 49.59 92 LEU A O 1
ATOM 738 N N . LYS A 1 93 ? 8.512 12.489 24.633 1.00 41.81 93 LYS A N 1
ATOM 739 C CA . LYS A 1 93 ? 8.544 12.217 26.053 1.00 41.81 93 LYS A CA 1
ATOM 740 C C . LYS A 1 93 ? 7.511 11.126 26.234 1.00 41.81 93 LYS A C 1
ATOM 742 O O . LYS A 1 93 ? 6.405 11.277 25.715 1.00 41.81 93 LYS A O 1
ATOM 747 N N . ASP A 1 94 ? 7.904 10.052 26.908 1.00 51.72 94 ASP A N 1
ATOM 748 C CA . ASP A 1 94 ? 6.983 9.086 27.485 1.00 51.72 94 ASP A CA 1
ATOM 749 C C . ASP A 1 94 ? 5.968 9.875 28.323 1.00 51.72 94 ASP A C 1
ATOM 751 O O . ASP A 1 94 ? 6.150 10.131 29.516 1.00 51.72 94 ASP A O 1
ATOM 755 N N . GLU A 1 95 ? 4.926 10.365 27.657 1.00 48.41 95 GLU A N 1
ATOM 756 C CA . GLU A 1 95 ? 3.740 10.874 28.291 1.00 48.41 95 GLU A CA 1
ATOM 757 C C . GLU A 1 95 ? 2.952 9.665 28.785 1.00 48.41 95 GLU A C 1
ATOM 759 O O . GLU A 1 95 ? 3.014 8.562 28.229 1.00 48.41 95 GLU A O 1
ATOM 764 N N . PRO A 1 96 ? 2.313 9.846 29.942 1.00 45.88 96 PRO A N 1
ATOM 765 C CA . PRO A 1 96 ? 2.026 8.780 30.873 1.00 45.88 96 PRO A CA 1
ATOM 766 C C . PRO A 1 96 ? 1.081 7.775 30.232 1.00 45.88 96 PRO A C 1
ATOM 768 O O . PRO A 1 96 ? 0.105 8.196 29.625 1.00 45.88 96 PRO A O 1
ATOM 771 N N . LYS A 1 97 ? 1.397 6.481 30.422 1.00 52.22 97 LYS A N 1
ATOM 772 C CA . LYS A 1 97 ? 0.562 5.274 30.244 1.00 52.22 97 LYS A CA 1
ATOM 773 C C . LYS A 1 97 ? -0.624 5.468 29.299 1.00 52.22 97 LYS A C 1
ATOM 775 O O . LYS A 1 97 ? -1.525 6.194 29.709 1.00 52.22 97 LYS A O 1
ATOM 780 N N . PRO A 1 98 ? -0.715 4.740 28.166 1.00 46.94 98 PRO A N 1
ATOM 781 C CA . PRO A 1 98 ? -1.802 4.913 27.210 1.00 46.94 98 PRO A CA 1
ATOM 782 C C . PRO A 1 98 ? -3.126 4.921 27.963 1.00 46.94 98 PRO A C 1
ATOM 784 O O . PRO A 1 98 ? -3.588 3.899 28.472 1.00 46.94 98 PRO A O 1
ATOM 787 N N . VAL A 1 99 ? -3.677 6.125 28.113 1.00 50.81 99 VAL A N 1
ATOM 788 C CA . VAL A 1 99 ? -5.050 6.308 28.531 1.00 50.81 99 VAL A 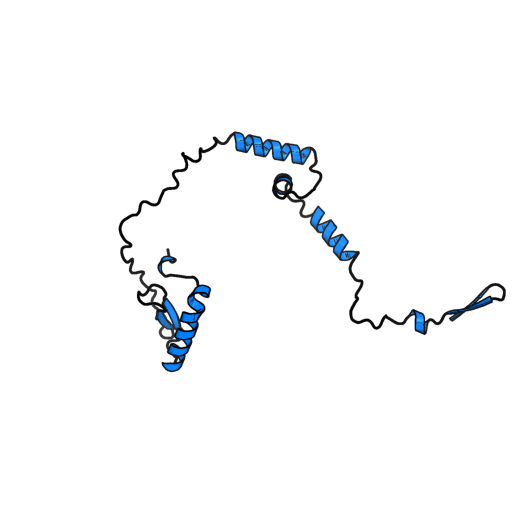CA 1
ATOM 789 C C . VAL A 1 99 ? -5.798 5.541 27.465 1.00 50.81 99 VAL A C 1
ATOM 791 O O . VAL A 1 99 ? -5.582 5.814 26.287 1.00 50.81 99 VAL A O 1
ATOM 794 N N . GLU A 1 100 ? -6.551 4.517 27.857 1.00 53.44 100 GLU A N 1
ATOM 795 C CA . GLU A 1 100 ? -7.397 3.758 26.944 1.00 53.44 100 GLU A CA 1
ATOM 796 C C . GLU A 1 100 ? -8.314 4.758 26.237 1.00 53.44 100 GLU A C 1
ATOM 798 O O . GLU A 1 100 ? -9.378 5.129 26.740 1.00 53.44 100 GLU A O 1
ATOM 803 N N . VAL A 1 101 ? -7.863 5.270 25.092 1.00 52.34 101 VAL A N 1
ATOM 804 C CA . VAL A 1 101 ? -8.675 6.067 24.195 1.00 52.34 101 VAL A CA 1
ATOM 805 C C . VAL A 1 101 ? -9.681 5.060 23.682 1.00 52.34 101 VAL A C 1
ATOM 807 O O . VAL A 1 101 ? -9.383 4.254 22.803 1.00 52.34 101 VAL A O 1
ATOM 810 N N . LYS A 1 102 ? -10.856 5.034 24.310 1.00 59.28 102 LYS A N 1
ATOM 811 C CA . LYS A 1 102 ? -12.003 4.283 23.817 1.00 59.28 102 LYS A CA 1
ATOM 812 C C . LYS A 1 102 ? -12.404 4.927 22.500 1.00 59.28 102 LYS A C 1
ATOM 814 O O . LYS A 1 102 ? -13.203 5.857 22.477 1.00 59.28 102 LYS A O 1
ATOM 819 N N . LEU A 1 103 ? -11.769 4.486 21.421 1.00 63.56 103 LEU A N 1
ATOM 820 C CA . LEU A 1 103 ? -12.093 4.910 20.073 1.00 63.56 103 LEU A CA 1
ATOM 821 C C . LEU A 1 103 ? -13.536 4.480 19.806 1.00 63.56 103 LEU A C 1
ATOM 823 O O . LEU A 1 103 ? -13.873 3.296 19.852 1.00 63.56 103 LEU A O 1
ATOM 827 N N . GLU A 1 104 ? -14.407 5.466 19.609 1.00 71.38 104 GLU A N 1
ATOM 828 C CA . GLU A 1 104 ? -15.824 5.229 19.370 1.00 71.38 104 GLU A CA 1
ATOM 829 C C . GLU A 1 104 ? -15.997 4.619 17.975 1.00 71.38 104 GLU A C 1
ATOM 831 O O . GLU A 1 104 ? -15.791 5.272 16.948 1.00 71.38 104 GLU A O 1
ATOM 836 N N . LEU A 1 105 ? -16.349 3.332 17.929 1.00 79.62 105 LEU A N 1
ATOM 837 C CA . LEU A 1 105 ? -16.662 2.655 16.676 1.00 79.62 105 LEU A CA 1
ATOM 838 C C . LEU A 1 105 ? -17.907 3.277 16.044 1.00 79.62 105 LEU A C 1
ATOM 840 O O . LEU A 1 105 ? -18.902 3.560 16.714 1.00 79.62 105 LEU A O 1
ATOM 844 N N . LYS A 1 106 ? -17.864 3.457 14.722 1.00 83.94 106 LYS A N 1
ATOM 845 C CA . LYS A 1 106 ? -19.012 3.959 13.965 1.00 83.94 106 LYS A CA 1
ATOM 846 C C . LYS A 1 106 ? -20.196 3.005 14.098 1.00 83.94 106 LYS A C 1
ATOM 848 O O . LYS A 1 106 ? -20.039 1.791 14.212 1.00 83.94 106 LYS A O 1
ATOM 853 N N . THR A 1 107 ? -21.402 3.553 14.013 1.00 87.31 107 THR A N 1
ATOM 854 C CA . THR A 1 107 ? -22.613 2.738 13.934 1.00 87.31 107 THR A CA 1
ATOM 855 C C . THR A 1 107 ? -22.634 1.976 12.608 1.00 87.31 107 THR A C 1
ATOM 857 O O . THR A 1 107 ? -22.503 2.559 11.530 1.00 87.31 107 THR A O 1
ATOM 860 N N . LEU A 1 108 ? -22.768 0.650 12.684 1.00 91.00 108 LEU A N 1
ATOM 861 C CA . LEU A 1 108 ? -22.867 -0.205 11.505 1.00 91.00 108 LEU A CA 1
ATOM 862 C C . LEU A 1 108 ? -24.330 -0.369 11.063 1.00 91.00 108 LEU A C 1
ATOM 864 O O . LEU A 1 108 ? -25.234 -0.391 11.901 1.00 91.00 108 LEU A O 1
ATOM 868 N N . PRO A 1 109 ? -24.582 -0.542 9.756 1.00 93.69 109 PRO A N 1
ATOM 869 C CA . PRO A 1 109 ? -25.856 -1.049 9.256 1.00 93.69 109 PRO A CA 1
ATOM 870 C C . PRO A 1 109 ? -26.211 -2.420 9.855 1.00 93.69 109 PRO A C 1
ATOM 872 O O . PRO A 1 109 ? -25.327 -3.215 10.156 1.00 93.69 109 PRO A O 1
ATOM 875 N N . SER A 1 110 ? -27.502 -2.761 9.922 1.00 92.19 110 SER A N 1
ATOM 876 C CA . SER A 1 110 ? -28.009 -4.002 10.550 1.00 92.19 110 SER A CA 1
ATOM 877 C C . SER A 1 110 ? -27.493 -5.320 9.951 1.00 92.19 110 SER A C 1
ATOM 879 O O . SER A 1 110 ? -27.573 -6.370 10.591 1.00 92.19 110 SER A O 1
ATOM 881 N N . HIS A 1 111 ? -26.981 -5.280 8.721 1.00 93.62 111 HIS A N 1
ATOM 882 C CA . HIS A 1 111 ? -26.410 -6.434 8.029 1.00 93.62 111 HIS A CA 1
ATOM 883 C C . HIS A 1 111 ? -24.914 -6.632 8.319 1.00 93.62 111 HIS A C 1
ATOM 885 O O . HIS A 1 111 ? -24.336 -7.603 7.837 1.00 93.62 111 HIS A O 1
ATOM 891 N N . LEU A 1 112 ? -24.281 -5.747 9.095 1.00 95.12 112 LEU A N 1
ATOM 892 C CA . LEU A 1 112 ? -22.871 -5.826 9.472 1.00 95.12 112 LEU A CA 1
ATOM 893 C C . LEU A 1 112 ? -22.710 -5.878 10.994 1.00 95.12 112 LEU A C 1
ATOM 895 O O . LEU A 1 112 ? -23.525 -5.344 11.743 1.00 95.12 112 LEU A O 1
ATOM 899 N N . LYS A 1 113 ? -21.635 -6.523 11.447 1.00 92.94 113 LYS A N 1
ATOM 900 C CA . LYS A 1 113 ? -21.295 -6.701 12.861 1.00 92.94 113 LYS A CA 1
ATOM 901 C C . LYS A 1 113 ? -19.787 -6.566 13.061 1.00 92.94 113 LYS A C 1
ATOM 903 O O . LYS A 1 113 ? -19.008 -7.005 12.216 1.00 92.94 113 LYS A O 1
ATOM 908 N N . TYR A 1 114 ? -19.388 -5.995 14.195 1.00 90.25 114 TYR A N 1
ATOM 909 C CA . TYR A 1 114 ? -17.998 -5.991 14.643 1.00 90.25 114 TYR A CA 1
ATOM 910 C C . TYR A 1 114 ? -17.626 -7.296 15.340 1.00 90.25 114 TYR A C 1
ATOM 912 O O . TYR A 1 114 ? -18.368 -7.798 16.187 1.00 90.25 114 TYR A O 1
ATOM 920 N N . VAL A 1 115 ? -16.443 -7.805 15.016 1.00 89.75 115 VAL A N 1
ATOM 921 C CA . VAL A 1 115 ? -15.833 -8.963 15.659 1.00 89.75 115 VAL A CA 1
ATOM 922 C C . VAL A 1 115 ? -14.363 -8.684 15.923 1.00 89.75 115 VAL A C 1
ATOM 924 O O . VAL A 1 115 ? -13.619 -8.300 15.027 1.00 89.75 115 VAL A O 1
ATOM 927 N N . PHE A 1 116 ? -13.933 -8.910 17.158 1.00 88.50 116 PHE A N 1
ATOM 928 C CA . PHE A 1 116 ? -12.571 -8.631 17.592 1.00 88.50 116 PHE A CA 1
ATOM 929 C C . PHE A 1 116 ? -11.700 -9.884 17.487 1.00 88.50 116 PHE A C 1
ATOM 931 O O . PHE A 1 116 ? -12.081 -10.972 17.929 1.00 88.50 116 PHE A O 1
ATOM 938 N N . LEU A 1 117 ? -10.523 -9.742 16.874 1.00 87.19 117 LEU A N 1
ATOM 939 C CA . LEU A 1 117 ? -9.593 -10.861 16.694 1.00 87.19 117 LEU A CA 1
ATOM 940 C C . LEU A 1 117 ? -8.742 -11.149 17.942 1.00 87.19 117 LEU A C 1
ATOM 942 O O . LEU A 1 117 ? -8.273 -12.278 18.101 1.00 87.19 117 LEU A O 1
ATOM 946 N N . GLU A 1 118 ? -8.564 -10.169 18.829 1.00 81.44 118 GLU A N 1
ATOM 947 C CA . GLU A 1 118 ? -7.706 -10.256 20.018 1.00 81.44 118 GLU A CA 1
ATOM 948 C C . GLU A 1 118 ? -8.446 -9.834 21.295 1.00 81.44 118 GLU A C 1
ATOM 950 O O . GLU A 1 118 ? -9.470 -9.153 21.250 1.00 81.44 118 GLU A O 1
ATOM 955 N N . GLU A 1 119 ? -7.923 -10.278 22.437 1.00 69.81 119 GLU A N 1
ATOM 956 C CA . GLU A 1 119 ? -8.433 -9.966 23.771 1.00 69.81 119 GLU A CA 1
ATOM 957 C C . GLU A 1 119 ? -7.951 -8.551 24.140 1.00 69.81 119 GLU A C 1
ATOM 959 O O . GLU A 1 119 ? -6.767 -8.340 24.392 1.00 69.81 119 GLU A O 1
ATOM 964 N N . GLY A 1 120 ? -8.843 -7.558 24.055 1.00 66.81 120 GLY A N 1
ATOM 965 C CA . GLY A 1 120 ? -8.512 -6.143 24.291 1.00 66.81 120 GLY A CA 1
ATOM 966 C C . GLY A 1 120 ? -9.092 -5.146 23.284 1.00 66.81 120 GLY A C 1
ATOM 967 O O . GLY A 1 120 ? -8.606 -4.026 23.224 1.00 66.81 120 GLY A O 1
ATOM 968 N N . ASP A 1 121 ? -10.079 -5.538 22.472 1.00 69.44 121 ASP A N 1
ATOM 969 C CA . ASP A 1 121 ? -10.838 -4.678 21.545 1.00 69.44 121 ASP A CA 1
ATOM 970 C C . ASP A 1 121 ? -10.012 -3.852 20.527 1.00 69.44 121 ASP A C 1
ATOM 972 O O . ASP A 1 121 ? -10.536 -2.988 19.827 1.00 69.44 121 ASP A O 1
ATOM 976 N N . ASN A 1 122 ? -8.724 -4.166 20.359 1.00 74.44 122 ASN A N 1
ATOM 977 C CA . ASN A 1 122 ? -7.788 -3.369 19.559 1.00 74.44 122 ASN A CA 1
ATOM 978 C C . ASN A 1 122 ? -7.831 -3.655 18.048 1.00 74.44 122 ASN A C 1
ATOM 980 O O . ASN A 1 122 ? -7.218 -2.925 17.274 1.00 74.44 122 ASN A O 1
ATOM 984 N N . ASN A 1 123 ? -8.527 -4.703 17.593 1.00 83.19 123 ASN A N 1
ATOM 985 C CA . ASN A 1 123 ? -8.549 -5.102 16.177 1.00 83.19 123 ASN A CA 1
ATOM 986 C C . ASN A 1 123 ? -9.966 -5.549 15.731 1.00 83.19 123 ASN A C 1
ATOM 988 O O . ASN A 1 123 ? -10.206 -6.757 15.592 1.00 83.19 123 ASN A O 1
ATOM 992 N N . PRO A 1 124 ? -10.926 -4.613 15.545 1.00 87.38 124 PRO A N 1
ATOM 993 C CA . PRO A 1 124 ? -12.293 -4.934 15.116 1.00 87.38 124 PRO A CA 1
ATOM 994 C C . PRO A 1 124 ? -12.451 -5.210 13.612 1.00 87.38 124 PRO A C 1
ATOM 996 O O . PRO A 1 124 ? -12.520 -4.301 12.794 1.00 87.38 124 PRO A O 1
ATOM 999 N N . VAL A 1 125 ? -12.669 -6.455 13.212 1.00 89.19 125 VAL A N 1
ATOM 1000 C CA . VAL A 1 125 ? -13.071 -6.776 11.834 1.00 89.19 125 VAL A CA 1
ATOM 1001 C C . VAL A 1 125 ? -14.584 -6.627 11.668 1.00 89.19 125 VAL A C 1
ATOM 1003 O O . VAL A 1 125 ? -15.361 -7.042 12.526 1.00 89.19 125 VAL A O 1
ATOM 1006 N N . ILE A 1 126 ? -15.014 -6.049 10.546 1.00 92.25 126 ILE A N 1
ATOM 1007 C CA . ILE A 1 126 ? -16.429 -5.970 10.175 1.00 92.25 126 ILE A CA 1
ATOM 1008 C C . ILE A 1 126 ? -16.785 -7.199 9.336 1.00 92.25 126 ILE A C 1
ATOM 1010 O O . ILE A 1 126 ? -16.184 -7.432 8.288 1.00 92.25 126 ILE A O 1
ATOM 1014 N N . ILE A 1 127 ? -17.776 -7.969 9.782 1.00 93.56 127 ILE A N 1
ATOM 1015 C CA . ILE A 1 127 ? -18.298 -9.145 9.074 1.00 93.56 127 ILE A CA 1
ATOM 1016 C C . ILE A 1 127 ? -19.803 -9.010 8.823 1.00 93.56 127 ILE A C 1
ATOM 1018 O O . ILE A 1 127 ? -20.468 -8.136 9.378 1.00 93.56 127 ILE A O 1
ATOM 1022 N N . ASN A 1 128 ? -20.356 -9.891 7.989 1.00 95.12 128 ASN A N 1
ATOM 1023 C CA . ASN A 1 128 ? -21.796 -9.952 7.754 1.00 95.12 128 ASN A CA 1
ATOM 1024 C C . ASN A 1 128 ? -22.519 -10.529 8.987 1.00 95.12 128 ASN A C 1
ATOM 1026 O O . ASN A 1 128 ? -22.155 -11.590 9.488 1.00 95.12 128 ASN A O 1
ATOM 1030 N N . ASN A 1 129 ? -23.563 -9.843 9.450 1.00 94.44 129 ASN A N 1
ATOM 1031 C CA . ASN A 1 129 ? -24.389 -10.249 10.593 1.00 94.44 129 ASN A CA 1
ATOM 1032 C C . ASN A 1 129 ? -25.319 -11.443 10.280 1.00 94.44 129 ASN A C 1
ATOM 1034 O O . ASN A 1 129 ? -25.919 -12.021 11.177 1.00 94.44 129 ASN A O 1
ATOM 1038 N N . SER A 1 130 ? -25.452 -11.810 9.005 1.00 94.56 130 SER A N 1
ATOM 1039 C CA . SER A 1 130 ? -26.292 -12.925 8.542 1.00 94.56 130 SER A CA 1
ATOM 1040 C C . SER A 1 130 ? -25.565 -14.275 8.545 1.00 94.56 130 SER A C 1
ATOM 1042 O O . SER A 1 130 ? -26.153 -15.271 8.129 1.00 94.56 130 SER A O 1
ATOM 1044 N N . LEU A 1 131 ? -24.290 -14.313 8.948 1.00 93.56 131 LEU A N 1
ATOM 1045 C CA . LEU A 1 131 ? -23.519 -15.554 9.026 1.00 93.56 131 LEU A CA 1
ATOM 1046 C C . LEU A 1 131 ? -24.060 -16.447 10.145 1.00 93.56 131 LEU A C 1
ATOM 1048 O O . LEU A 1 131 ? -24.435 -15.971 11.218 1.00 93.56 131 LEU A O 1
ATOM 1052 N N . SER A 1 132 ? -24.070 -17.759 9.910 1.00 94.44 132 SER A N 1
ATOM 1053 C CA . SER A 1 132 ? -24.323 -18.714 10.986 1.00 94.44 1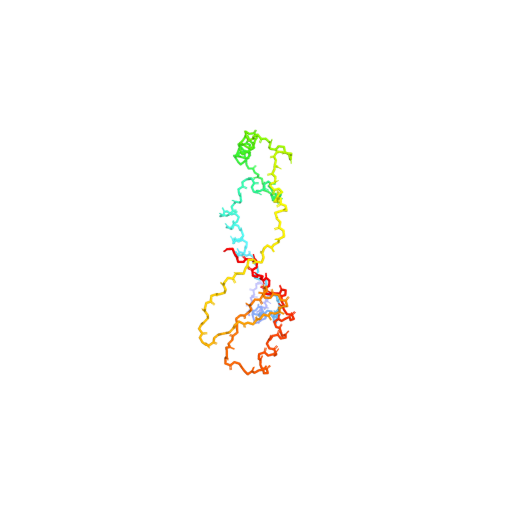32 SER A CA 1
ATOM 1054 C C . SER A 1 132 ? -23.173 -18.700 11.996 1.00 94.44 132 SER A C 1
ATOM 1056 O O . SER A 1 132 ? -22.035 -18.357 11.673 1.00 94.44 132 SER A O 1
ATOM 1058 N N . THR A 1 133 ? -23.437 -19.141 13.226 1.00 92.69 133 THR A N 1
ATOM 1059 C CA . THR A 1 133 ? -22.411 -19.217 14.280 1.00 92.69 133 THR A CA 1
ATOM 1060 C C . THR A 1 133 ? -21.218 -20.087 13.879 1.00 92.69 133 THR A C 1
ATOM 1062 O O . THR A 1 133 ? -20.090 -19.824 14.292 1.00 92.69 133 THR A O 1
ATOM 1065 N N . LEU A 1 134 ? -21.439 -21.121 13.064 1.00 94.62 134 LEU A N 1
ATOM 1066 C CA . LEU A 1 134 ? -20.369 -21.971 12.549 1.00 94.62 134 LEU A CA 1
ATOM 1067 C C . LEU A 1 134 ? -19.489 -21.219 11.541 1.00 94.62 134 LEU A C 1
ATOM 1069 O O . LEU A 1 134 ? -18.266 -21.242 11.665 1.00 94.62 134 LEU A O 1
ATOM 1073 N N . GLU A 1 135 ? -20.101 -20.537 10.573 1.00 94.75 135 GLU A N 1
ATOM 1074 C CA . GLU A 1 135 ? -19.387 -19.758 9.554 1.00 94.75 135 GLU A CA 1
ATOM 1075 C C . GLU A 1 135 ? -18.618 -18.591 10.172 1.00 94.75 135 GLU A C 1
ATOM 1077 O O . GLU A 1 135 ? -17.460 -18.371 9.821 1.00 94.75 135 GLU A O 1
ATOM 1082 N N . GLU A 1 136 ? -19.230 -17.890 11.130 1.00 94.12 136 GLU A N 1
ATOM 1083 C CA . GLU A 1 136 ? -18.582 -16.825 11.897 1.00 94.12 136 GLU A CA 1
ATOM 1084 C C . GLU A 1 136 ? -17.315 -17.355 12.582 1.00 94.12 136 GLU A C 1
ATOM 1086 O O . GLU A 1 136 ? -16.239 -16.786 12.412 1.00 94.12 136 GLU A O 1
ATOM 1091 N N . ASN A 1 137 ? -17.398 -18.490 13.282 1.00 93.00 137 ASN A N 1
ATOM 1092 C CA . ASN A 1 137 ? -16.241 -19.070 13.967 1.00 93.00 137 ASN A CA 1
ATOM 1093 C C . ASN A 1 137 ? -15.126 -19.502 13.002 1.00 93.00 137 ASN A C 1
ATOM 1095 O O . ASN A 1 137 ? -13.950 -19.247 13.273 1.00 93.00 137 ASN A O 1
ATOM 1099 N N . ILE A 1 138 ? -15.477 -20.127 11.874 1.00 95.50 138 ILE A N 1
ATOM 1100 C CA . ILE A 1 138 ? -14.503 -20.521 10.845 1.00 95.50 138 ILE A CA 1
ATOM 1101 C C . ILE A 1 138 ? -13.805 -19.280 10.279 1.00 95.50 138 ILE A C 1
ATOM 1103 O O . ILE A 1 138 ? -12.576 -19.245 10.195 1.00 95.50 138 ILE A O 1
ATOM 1107 N N . LEU A 1 139 ? -14.574 -18.241 9.943 1.00 94.19 139 LEU A N 1
ATOM 1108 C CA . LEU A 1 139 ? -14.045 -16.983 9.427 1.00 94.19 139 LEU A CA 1
ATOM 1109 C C . LEU A 1 139 ? -13.103 -16.323 10.439 1.00 94.19 139 LEU A C 1
ATOM 1111 O O . LEU A 1 139 ? -11.988 -15.947 10.083 1.00 94.19 139 LEU A O 1
ATOM 1115 N N . ILE A 1 140 ? -13.502 -16.250 11.709 1.00 92.06 140 ILE A N 1
ATOM 1116 C CA . ILE A 1 140 ? -12.672 -15.699 12.785 1.00 92.06 140 ILE A CA 1
ATOM 1117 C C . ILE A 1 140 ? -11.353 -16.460 12.904 1.00 92.06 140 ILE A C 1
ATOM 1119 O O . ILE A 1 140 ? -10.304 -15.832 13.026 1.00 92.06 140 ILE A O 1
ATOM 1123 N N . GLN A 1 141 ? -11.364 -17.795 12.848 1.00 92.88 141 GLN A N 1
ATOM 1124 C CA . GLN A 1 141 ? -10.124 -18.574 12.918 1.00 92.88 141 GLN A CA 1
ATOM 1125 C C . GLN A 1 141 ? -9.180 -18.273 11.751 1.00 92.88 141 GLN A C 1
ATOM 1127 O O . GLN A 1 141 ? -7.9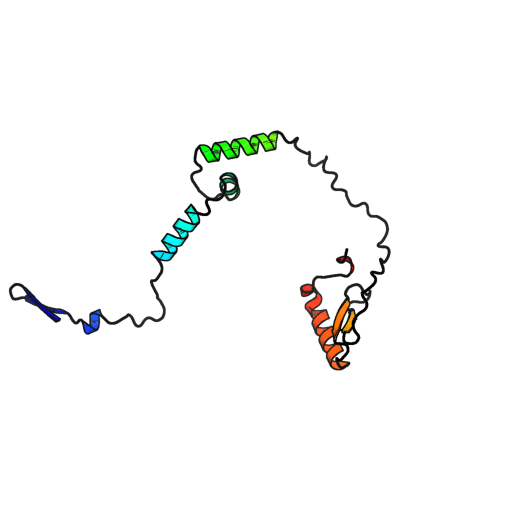76 -18.107 11.961 1.00 92.88 141 GLN A O 1
ATOM 1132 N N . VAL A 1 142 ? -9.716 -18.157 10.534 1.00 93.75 142 VAL A N 1
ATOM 1133 C CA . VAL A 1 142 ? -8.924 -17.793 9.352 1.00 93.75 142 VAL A CA 1
ATOM 1134 C C . VAL A 1 142 ? -8.353 -16.382 9.496 1.00 93.75 142 VAL A C 1
ATOM 1136 O O . VAL A 1 142 ? -7.166 -16.180 9.235 1.00 93.75 142 VAL A O 1
ATOM 1139 N N . LEU A 1 143 ? -9.152 -15.421 9.959 1.00 91.94 143 LEU A N 1
ATOM 1140 C CA . LEU A 1 143 ? -8.712 -14.042 10.172 1.00 91.94 143 LEU A CA 1
ATOM 1141 C C . LEU A 1 143 ? -7.637 -13.948 11.261 1.00 91.94 143 LEU A C 1
ATOM 1143 O O . LEU A 1 143 ? -6.620 -13.292 11.055 1.00 91.94 143 LEU A O 1
ATOM 1147 N N . LYS A 1 144 ? -7.794 -14.673 12.378 1.00 89.88 144 LYS A N 1
ATOM 1148 C CA . LYS A 1 144 ? -6.778 -14.754 13.441 1.00 89.88 144 LYS A CA 1
ATOM 1149 C C . LYS A 1 144 ? -5.458 -15.334 12.931 1.00 89.88 144 LYS A C 1
ATOM 1151 O O . LYS A 1 144 ? -4.398 -14.836 13.302 1.00 89.88 144 LYS A O 1
ATOM 1156 N N . LYS A 1 145 ? -5.507 -16.351 12.061 1.00 91.44 145 LYS A N 1
ATOM 1157 C CA . LYS A 1 145 ? -4.309 -16.954 11.451 1.00 91.44 145 LYS A CA 1
ATOM 1158 C C . LYS A 1 145 ? -3.584 -15.999 10.495 1.00 91.44 145 LYS A C 1
ATOM 1160 O O . LYS A 1 145 ? -2.371 -16.094 10.369 1.00 91.44 145 LYS A O 1
ATOM 1165 N N . ASN A 1 146 ? -4.309 -15.087 9.848 1.00 90.31 146 ASN A N 1
ATOM 1166 C CA . ASN A 1 146 ? -3.771 -14.147 8.858 1.00 90.31 146 ASN A CA 1
ATOM 1167 C C . ASN A 1 146 ? -3.709 -12.698 9.374 1.00 90.31 146 ASN A C 1
ATOM 1169 O O . ASN A 1 146 ? -3.685 -11.759 8.581 1.00 90.31 146 ASN A O 1
ATOM 1173 N N . LYS A 1 147 ? -3.684 -12.493 10.695 1.00 86.00 147 LYS A N 1
ATOM 1174 C CA . LYS A 1 147 ? -3.722 -11.154 11.300 1.00 86.00 147 LYS A CA 1
ATOM 1175 C C . LYS A 1 147 ? -2.572 -10.240 10.857 1.00 86.00 147 LYS A C 1
ATOM 1177 O O . LYS A 1 147 ? -2.770 -9.039 10.717 1.00 86.00 147 LYS A O 1
ATOM 1182 N N . GLU A 1 148 ? -1.403 -10.813 10.568 1.00 83.88 148 GLU A N 1
ATOM 1183 C CA . GLU A 1 148 ? -0.231 -10.074 10.077 1.00 83.88 148 GLU A CA 1
ATOM 1184 C C . GLU A 1 148 ? -0.455 -9.467 8.686 1.00 83.88 148 GLU A C 1
ATOM 1186 O O . GLU A 1 148 ? 0.047 -8.385 8.407 1.00 83.88 148 GLU A O 1
ATOM 1191 N N . ALA A 1 149 ? -1.261 -10.113 7.836 1.00 86.00 149 ALA A N 1
ATOM 1192 C CA . ALA A 1 149 ? -1.600 -9.594 6.511 1.00 86.00 149 ALA A CA 1
ATOM 1193 C C . ALA A 1 149 ? -2.633 -8.456 6.568 1.00 86.00 149 ALA A C 1
ATOM 1195 O O . ALA A 1 149 ? -2.702 -7.638 5.656 1.00 86.00 149 ALA A O 1
ATOM 1196 N N . ILE A 1 150 ? -3.449 -8.420 7.626 1.00 82.56 150 ILE A N 1
ATOM 1197 C CA . ILE A 1 150 ? -4.469 -7.389 7.844 1.00 82.56 150 ILE A CA 1
ATOM 1198 C C . ILE A 1 150 ? -3.811 -6.086 8.324 1.00 82.56 150 ILE A C 1
ATOM 1200 O O . ILE A 1 150 ? -4.233 -5.009 7.914 1.00 82.56 150 ILE A O 1
ATOM 1204 N N . GLY A 1 151 ? -2.760 -6.185 9.145 1.00 77.94 151 GLY A N 1
ATOM 1205 C CA . GLY A 1 151 ? -1.780 -5.115 9.358 1.00 77.94 151 GLY A CA 1
ATOM 1206 C C . GLY A 1 151 ? -2.274 -3.825 10.024 1.00 77.94 151 GLY A C 1
ATOM 1207 O O . GLY A 1 151 ? -1.492 -2.887 10.108 1.00 77.94 151 GLY A O 1
ATOM 1208 N N . TRP A 1 152 ? -3.520 -3.759 10.501 1.00 81.19 152 TRP A N 1
ATOM 1209 C CA . TRP A 1 152 ? -4.081 -2.565 11.139 1.00 81.19 152 TRP A CA 1
ATOM 1210 C C . TRP A 1 152 ? -4.502 -2.840 12.588 1.00 81.19 152 TRP A C 1
ATOM 1212 O O . TRP A 1 152 ? -4.980 -3.930 12.929 1.00 81.19 152 TRP A O 1
ATOM 1222 N N . LYS A 1 153 ? -4.330 -1.833 13.438 1.00 75.56 153 LYS A N 1
ATOM 1223 C CA . LYS A 1 153 ? -4.763 -1.758 14.835 1.00 75.56 153 LYS A CA 1
ATOM 1224 C C . LYS A 1 153 ? -5.667 -0.546 15.012 1.00 75.56 153 LYS A C 1
ATOM 1226 O O . LYS A 1 153 ? -5.578 0.429 14.272 1.00 75.56 153 LYS A O 1
ATOM 1231 N N . LEU A 1 154 ? -6.522 -0.574 16.027 1.00 73.12 154 LEU A N 1
ATOM 1232 C CA . LEU A 1 154 ? -7.395 0.549 16.363 1.00 73.12 154 LEU A CA 1
ATOM 1233 C C . LEU A 1 154 ? -6.570 1.812 16.655 1.00 73.12 154 LEU A C 1
ATOM 1235 O O . LEU A 1 154 ? -6.964 2.896 16.253 1.00 73.12 154 LEU A O 1
ATOM 1239 N N . SER A 1 155 ? -5.382 1.655 17.248 1.00 71.19 155 SER A N 1
ATOM 1240 C CA . SER A 1 155 ? -4.416 2.736 17.486 1.00 71.19 155 SER A CA 1
ATOM 1241 C C . SER A 1 155 ? -3.897 3.426 16.216 1.00 71.19 155 SER A C 1
ATOM 1243 O O . SER A 1 155 ? -3.371 4.529 16.321 1.00 71.19 155 SER A O 1
ATOM 1245 N N . ASP A 1 156 ? -4.031 2.807 15.037 1.00 72.94 156 ASP A N 1
ATOM 1246 C CA . ASP A 1 156 ? -3.619 3.410 13.761 1.00 72.94 156 ASP A CA 1
ATOM 1247 C C . ASP A 1 156 ? -4.658 4.418 13.236 1.00 72.94 156 ASP A C 1
ATOM 1249 O O . ASP A 1 156 ? -4.379 5.192 12.318 1.00 72.94 156 ASP A O 1
ATOM 1253 N N . LEU A 1 157 ? -5.8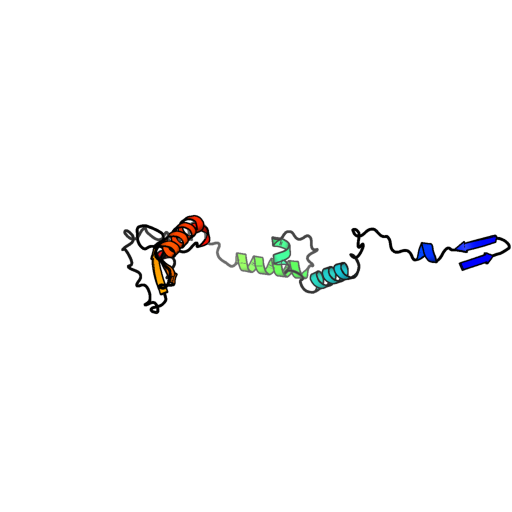70 4.420 13.803 1.00 71.44 157 LEU A N 1
ATOM 1254 C CA . LEU A 1 157 ? -6.926 5.370 13.472 1.00 71.44 157 LEU A CA 1
ATOM 1255 C C . LEU A 1 157 ? -6.683 6.672 14.251 1.00 71.44 157 LEU A C 1
ATOM 1257 O O . LEU A 1 157 ? -6.879 6.720 15.465 1.00 71.44 157 LEU A O 1
ATOM 1261 N N . LYS A 1 158 ? -6.239 7.710 13.535 1.00 58.31 158 LYS A N 1
ATOM 1262 C CA . LYS A 1 158 ? -5.994 9.064 14.052 1.00 58.31 158 LYS A CA 1
ATOM 1263 C C . LYS A 1 158 ? -7.190 9.989 13.844 1.00 58.31 158 LYS A C 1
ATOM 1265 O O . LYS A 1 158 ? -7.839 9.878 12.778 1.00 58.31 158 LYS A O 1
#

Nearest PDB structures (foldseek):
  4v5z-assembly1_Be  TM=3.768E-01  e=9.688E+00  Canis lupus familiaris

Radius of gyration: 35.02 Å; Cα contacts (8 Å, |Δi|>4): 73; chains: 1; bounding box: 58×54×100 Å

Sequence (158 aa):
MKVRVQDEEVSFNLWEAMKHPKDKGVCFKMDAIDEAVLDVKNQVMKPYPLEQVLTDALSDIDSDGEQEIKECLKELDAFKEVSPLESKIEELKDEPKPVEVKLELKTLPSHLKYVFLEEGDNNPVIINNSLSTLEENILIQVLKKNKEAIGWKLSDLK

pLDDT: mean 75.36, std 13.85, range [41.81, 95.5]

Foldseek 3Di:
DWDDDPHDIDDDPVVVVPDDDPPPPDPPPDDDVVVVVVVVCCVVCVDQLVVCVVVVPPDDQDPVSVVVVVVVVVVVVVPDPCPPVNPPPVPVPCDDDPPPPVPDDDDDDPQWDWDALDDPNFRTDIDGPPDDPVRVVVVSVVCNVCVVVVPDTNVVPD